Protein AF-A0A358ARK7-F1 (afdb_monomer)

Mean predicted aligned error: 10.47 Å

pLDDT: mean 83.09, std 13.6, range [40.06, 96.56]

Secondary structure (DSSP, 8-state):
--HHHHHHHHHHHHHTT-HHHHHHHHHHHHHHHHHHHH-HHHHT-HHHHHHHHHHHHHHHHHHHHHHHHHHTT----HHHHHHHHHHHHHHHHHHHHHHHHHTTS--

Sequence (107 aa):
MNKQATVQNRLKAWYARDRHVGLLFVILIVLIVAMTLVNPSKFISMANFQAMLNQFPEYGIMAFGIMLTMVIGGIDLSVVGMANLTAITAASTLLALVKDGYSEAQT

Solvent-accessible surface area (backbone atoms only — not comparable to full-atom values): 6132 Å² total; per-residue (Å²): 134,72,70,67,65,57,54,54,53,49,52,50,53,57,54,69,68,37,69,64,61,49,49,53,52,50,50,51,53,52,50,54,54,52,45,35,72,75,37,51,82,60,54,72,30,69,67,46,52,50,54,58,56,61,45,52,62,54,55,51,54,49,49,53,56,40,48,52,34,48,72,76,69,41,89,60,64,57,67,61,53,52,52,53,50,50,52,53,51,51,53,52,51,50,50,56,61,44,52,70,56,55,69,71,71,75,117

Structure (mmCIF, N/CA/C/O backbone):
data_AF-A0A358ARK7-F1
#
_entry.id   AF-A0A358ARK7-F1
#
loop_
_atom_site.group_PDB
_atom_site.id
_atom_site.type_symbol
_atom_site.label_atom_id
_atom_site.label_alt_id
_atom_site.label_comp_id
_atom_site.label_asym_id
_atom_site.label_entity_id
_atom_site.label_seq_id
_atom_site.pdbx_PDB_ins_code
_atom_site.Cartn_x
_atom_site.Cartn_y
_atom_site.Cartn_z
_atom_site.occupancy
_atom_site.B_iso_or_equiv
_atom_site.auth_seq_id
_atom_site.auth_comp_id
_atom_site.auth_asym_id
_atom_site.auth_atom_id
_atom_site.pdbx_PDB_model_num
ATOM 1 N N . MET A 1 1 ? -21.681 18.365 -36.440 1.00 53.03 1 MET A N 1
ATOM 2 C CA . MET A 1 1 ? -20.499 17.489 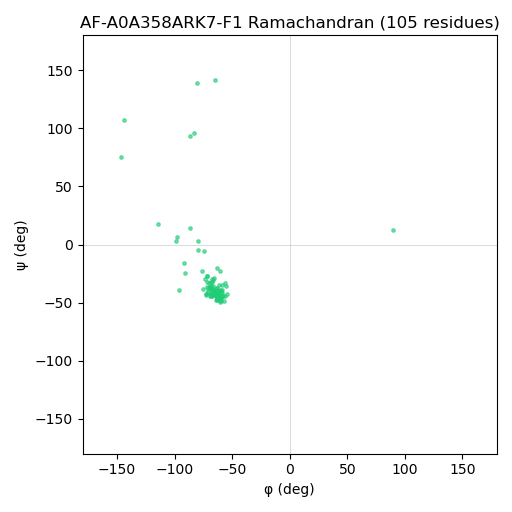-36.244 1.00 53.03 1 MET A CA 1
ATOM 3 C C . MET A 1 1 ? -20.536 16.936 -34.818 1.00 53.03 1 MET A C 1
ATOM 5 O O . MET A 1 1 ? -20.465 17.712 -33.873 1.00 53.03 1 MET A O 1
ATOM 9 N N . ASN A 1 2 ? -20.791 15.634 -34.656 1.00 51.88 2 ASN A N 1
ATOM 10 C CA . ASN A 1 2 ? -21.229 15.028 -33.392 1.00 51.88 2 ASN A CA 1
ATOM 11 C C . ASN A 1 2 ? -20.037 14.640 -32.490 1.00 51.88 2 ASN A C 1
ATOM 13 O O . ASN A 1 2 ? -19.485 13.551 -32.622 1.00 51.88 2 ASN A O 1
ATOM 17 N N . LYS A 1 3 ? -19.633 15.535 -31.577 1.00 61.09 3 LYS A N 1
ATOM 18 C CA . LYS A 1 3 ? -18.501 15.322 -30.647 1.00 61.09 3 LYS A CA 1
ATOM 19 C C . LYS A 1 3 ? -18.685 14.109 -29.711 1.00 61.09 3 LYS A C 1
ATOM 21 O O . LYS A 1 3 ? -17.692 13.566 -29.235 1.00 61.09 3 LYS A O 1
ATOM 26 N N . GLN A 1 4 ? -19.923 13.664 -29.471 1.00 61.28 4 GLN A N 1
ATOM 27 C CA . GLN A 1 4 ? -20.238 12.576 -28.531 1.00 61.28 4 GLN A CA 1
ATOM 28 C C . GLN A 1 4 ? -19.817 11.190 -29.052 1.00 61.28 4 GLN A C 1
ATOM 30 O O . GLN A 1 4 ? -19.306 10.366 -28.294 1.00 61.28 4 GLN A O 1
ATOM 35 N N . ALA A 1 5 ? -19.955 10.949 -30.361 1.00 60.91 5 ALA A N 1
ATOM 36 C CA . ALA A 1 5 ? -19.607 9.666 -30.980 1.00 60.91 5 ALA A CA 1
ATOM 37 C C . ALA A 1 5 ? -18.091 9.384 -30.937 1.00 60.91 5 ALA A C 1
ATOM 39 O O . ALA A 1 5 ? -17.659 8.237 -30.820 1.00 60.91 5 ALA A O 1
ATOM 40 N N . THR A 1 6 ? -17.266 10.433 -30.967 1.00 70.69 6 THR A N 1
ATOM 41 C CA . THR A 1 6 ? -15.805 10.314 -30.939 1.00 70.69 6 THR A CA 1
ATOM 42 C C . THR A 1 6 ? -15.284 9.958 -29.546 1.00 70.69 6 THR A C 1
ATOM 44 O O . THR A 1 6 ? -14.361 9.157 -29.428 1.00 70.69 6 THR A O 1
ATOM 47 N N . VAL A 1 7 ? -15.878 10.503 -28.478 1.00 71.81 7 VAL A N 1
ATOM 48 C CA . VAL A 1 7 ? -15.462 10.214 -27.090 1.00 71.81 7 VAL A CA 1
ATOM 49 C C . VAL A 1 7 ? -15.777 8.766 -26.715 1.00 71.81 7 VAL A C 1
ATOM 51 O O . VAL A 1 7 ? -14.911 8.066 -26.192 1.00 71.81 7 VAL A O 1
ATOM 54 N N . GLN A 1 8 ? -16.974 8.281 -27.055 1.00 71.50 8 GLN A N 1
ATOM 55 C CA . GLN A 1 8 ? -17.383 6.904 -26.762 1.00 71.50 8 GLN A CA 1
ATOM 56 C C . GLN A 1 8 ? -16.511 5.864 -27.481 1.00 71.50 8 GLN A C 1
ATOM 58 O O . GLN A 1 8 ? -16.108 4.873 -26.871 1.00 71.50 8 GLN A O 1
ATOM 63 N N . ASN A 1 9 ? -16.148 6.109 -28.745 1.00 71.56 9 ASN A N 1
ATOM 64 C CA . ASN A 1 9 ? -15.260 5.213 -29.488 1.00 71.56 9 ASN A CA 1
ATOM 65 C C . ASN A 1 9 ? -13.822 5.222 -28.948 1.00 71.56 9 ASN A C 1
ATOM 67 O O . ASN A 1 9 ? -13.171 4.181 -28.950 1.00 71.56 9 ASN A O 1
ATOM 71 N N . ARG A 1 10 ? -13.336 6.351 -28.413 1.00 68.75 10 ARG A N 1
ATOM 72 C CA . ARG A 1 10 ? -12.019 6.427 -27.755 1.00 68.75 10 ARG A CA 1
ATOM 73 C C . ARG A 1 10 ? -11.994 5.703 -26.410 1.00 68.75 10 ARG A C 1
ATOM 75 O O . ARG A 1 10 ? -11.022 5.013 -26.128 1.00 68.75 10 ARG A O 1
ATOM 82 N N . LEU A 1 11 ? -13.063 5.809 -25.620 1.00 70.25 11 LEU A N 1
ATOM 83 C CA . LEU A 1 11 ? -13.204 5.078 -24.355 1.00 70.25 11 LEU A CA 1
ATOM 84 C C . LEU A 1 11 ? -13.284 3.565 -24.587 1.00 70.25 11 LEU A C 1
ATOM 86 O O . LEU A 1 11 ? -12.584 2.807 -23.921 1.00 70.25 11 LEU A O 1
ATOM 90 N N . LYS A 1 12 ? -14.061 3.124 -25.586 1.00 67.44 12 LYS A N 1
ATOM 91 C CA . LYS A 1 12 ? -14.106 1.712 -25.995 1.00 67.44 12 LYS A CA 1
ATOM 92 C C . LYS A 1 12 ? -12.760 1.218 -26.520 1.00 67.44 12 LYS A C 1
ATOM 94 O O . LYS A 1 12 ? -12.354 0.122 -26.160 1.00 67.44 12 LYS A O 1
ATOM 99 N N . ALA A 1 13 ? -12.051 2.014 -27.321 1.00 66.50 13 ALA A N 1
ATOM 100 C CA . ALA A 1 13 ? -10.730 1.652 -27.835 1.00 66.50 13 ALA A CA 1
ATOM 101 C C . ALA A 1 13 ? -9.651 1.593 -26.739 1.00 66.50 13 ALA A C 1
ATOM 103 O O . ALA A 1 13 ? -8.743 0.775 -26.833 1.00 66.50 13 ALA A O 1
ATOM 104 N N . TRP A 1 14 ? -9.751 2.429 -25.699 1.00 64.38 14 TRP A N 1
ATOM 105 C CA . TRP A 1 14 ? -8.857 2.389 -24.538 1.00 64.38 14 TRP A CA 1
ATOM 106 C C . TRP A 1 14 ? -9.148 1.176 -23.643 1.00 64.38 14 TRP A C 1
ATOM 108 O O . TRP A 1 14 ? -8.227 0.456 -23.275 1.00 64.38 14 TRP A O 1
ATOM 118 N N . TYR A 1 15 ? -10.427 0.877 -23.385 1.00 64.69 15 TYR A N 1
ATOM 119 C CA . TYR A 1 15 ? -10.844 -0.311 -22.629 1.00 64.69 15 TYR A CA 1
ATOM 120 C C . TYR A 1 15 ? -10.540 -1.630 -23.365 1.00 64.69 15 TYR A C 1
ATOM 122 O O . TYR A 1 15 ? -10.160 -2.618 -22.745 1.00 64.69 15 TYR A O 1
ATOM 130 N N . ALA A 1 16 ? -10.662 -1.651 -24.696 1.00 65.81 16 ALA A N 1
ATOM 131 C CA . ALA A 1 16 ? -10.356 -2.816 -25.528 1.00 65.81 16 ALA A CA 1
ATOM 132 C C . ALA A 1 16 ? -8.853 -3.006 -25.811 1.00 65.81 16 ALA A C 1
ATOM 134 O O . ALA A 1 16 ? -8.483 -4.000 -26.434 1.00 65.81 16 ALA A O 1
ATOM 135 N N . ARG A 1 17 ? -7.994 -2.071 -25.380 1.00 70.38 17 ARG A N 1
ATOM 136 C CA . ARG A 1 17 ? -6.539 -2.129 -25.591 1.00 70.38 17 ARG A CA 1
ATOM 137 C C . ARG A 1 17 ? -5.889 -3.224 -24.741 1.00 70.38 17 ARG A C 1
ATOM 139 O O . ARG A 1 17 ? -5.008 -3.906 -25.246 1.00 70.38 17 ARG A O 1
ATOM 146 N N . ASP A 1 18 ? -6.367 -3.418 -23.505 1.00 79.56 18 ASP A N 1
ATOM 147 C CA . ASP A 1 18 ? -5.818 -4.394 -22.559 1.00 79.56 18 ASP A CA 1
ATOM 148 C C . ASP A 1 18 ? -6.899 -5.061 -21.699 1.00 79.56 18 ASP A C 1
ATOM 150 O O . ASP A 1 18 ? -7.423 -4.492 -20.736 1.00 79.56 18 ASP A O 1
ATOM 154 N N . ARG A 1 19 ? -7.182 -6.334 -22.002 1.00 82.75 19 ARG A N 1
ATOM 155 C CA . ARG A 1 19 ? -8.122 -7.168 -21.232 1.00 82.75 19 ARG A CA 1
ATOM 156 C C . ARG A 1 19 ? -7.736 -7.249 -19.750 1.00 82.75 19 ARG A C 1
ATOM 158 O O . ARG A 1 19 ? -8.617 -7.312 -18.896 1.00 82.75 19 ARG A O 1
ATOM 165 N N . HIS A 1 20 ? -6.438 -7.223 -19.444 1.00 88.38 20 HIS A N 1
ATOM 166 C CA . HIS A 1 20 ? -5.928 -7.295 -18.075 1.00 88.38 20 HIS A CA 1
ATOM 167 C C . HIS A 1 20 ? -6.271 -6.052 -17.252 1.00 88.38 20 HIS A C 1
ATOM 169 O O . HIS A 1 20 ? -6.714 -6.186 -16.116 1.00 88.38 20 HIS A O 1
ATOM 175 N N . VAL A 1 21 ? -6.147 -4.854 -17.830 1.00 89.06 21 VAL A N 1
ATOM 176 C CA . VAL A 1 21 ? -6.501 -3.600 -17.145 1.00 89.06 21 VAL A CA 1
ATOM 177 C C . VAL A 1 21 ? -8.001 -3.551 -16.868 1.00 89.06 21 VAL A C 1
ATOM 179 O O . VAL A 1 21 ? -8.415 -3.223 -15.756 1.00 89.06 21 VAL A O 1
ATOM 182 N N . GLY A 1 22 ? -8.820 -3.952 -17.846 1.00 89.69 22 GLY A N 1
ATOM 183 C CA . GLY A 1 22 ? -10.266 -4.072 -17.658 1.00 89.69 22 GLY A CA 1
ATOM 184 C C . GLY A 1 22 ? -10.634 -5.050 -16.538 1.00 89.69 22 GLY A C 1
ATOM 185 O O . GLY A 1 22 ? -11.492 -4.740 -15.715 1.00 89.69 22 GLY A O 1
ATOM 186 N N . LEU A 1 23 ? -9.953 -6.197 -16.460 1.00 91.06 23 LEU A N 1
ATOM 187 C CA . LEU A 1 23 ? -10.165 -7.201 -15.416 1.00 91.06 23 LEU A CA 1
ATOM 188 C C . LEU A 1 23 ? -9.737 -6.698 -14.030 1.00 91.06 23 LEU A C 1
ATOM 190 O O . LEU A 1 23 ? -10.488 -6.869 -13.075 1.00 91.06 23 LEU A O 1
ATOM 194 N N . LEU A 1 24 ? -8.587 -6.028 -13.915 1.00 92.69 24 LEU A N 1
ATOM 195 C CA . LEU A 1 24 ? -8.133 -5.412 -12.661 1.00 92.69 24 LEU A CA 1
ATOM 196 C C . LEU A 1 24 ? -9.127 -4.364 -12.154 1.00 92.69 24 LEU A C 1
ATOM 198 O O . LEU A 1 24 ? -9.431 -4.324 -10.964 1.00 92.69 24 LEU A O 1
ATOM 202 N N . PHE A 1 25 ? -9.681 -3.555 -13.057 1.00 91.88 25 PHE A N 1
ATOM 203 C CA . PHE A 1 25 ? -10.701 -2.571 -12.708 1.00 91.88 25 PHE A C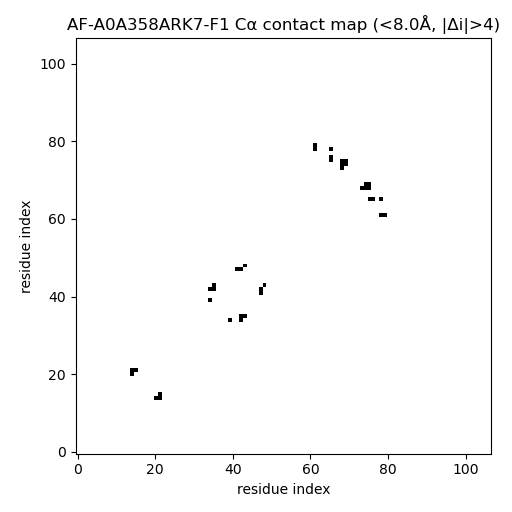A 1
ATOM 204 C C . PHE A 1 25 ? -11.997 -3.231 -12.214 1.00 91.88 25 PHE A C 1
ATOM 206 O O . PHE A 1 25 ? -12.587 -2.783 -11.231 1.00 91.88 25 PHE A O 1
ATOM 213 N N . VAL A 1 26 ? -12.419 -4.332 -12.844 1.00 93.81 26 VAL A N 1
ATOM 214 C CA . VAL A 1 26 ? -13.570 -5.122 -12.378 1.00 93.81 26 VAL A CA 1
ATOM 215 C C . VAL A 1 26 ? -13.300 -5.721 -10.995 1.00 93.81 26 VAL A C 1
ATOM 217 O O . VAL A 1 26 ? -14.147 -5.590 -10.114 1.00 93.81 26 VAL A O 1
ATOM 220 N N . ILE A 1 27 ? -12.121 -6.314 -10.769 1.00 95.62 27 ILE A N 1
ATOM 221 C CA . ILE A 1 27 ? -11.727 -6.851 -9.455 1.00 95.62 27 ILE A CA 1
ATOM 222 C C . ILE A 1 27 ? -11.760 -5.754 -8.388 1.00 95.62 27 ILE A C 1
ATOM 224 O O . ILE A 1 27 ? -12.300 -5.978 -7.308 1.00 95.62 27 ILE A O 1
ATOM 228 N N . LEU A 1 28 ? -11.236 -4.563 -8.689 1.00 93.38 28 LEU A N 1
ATOM 229 C CA . LEU A 1 28 ? -11.246 -3.430 -7.765 1.00 93.38 28 LEU A CA 1
ATOM 230 C C . LEU A 1 28 ? -12.672 -3.068 -7.327 1.00 93.38 28 LEU A C 1
ATOM 232 O O . LEU A 1 28 ? -12.928 -2.941 -6.131 1.00 93.38 28 LEU A O 1
ATOM 236 N N . ILE A 1 29 ? -13.605 -2.939 -8.276 1.00 94.88 29 ILE A N 1
ATOM 237 C CA . ILE A 1 29 ? -15.008 -2.626 -7.965 1.00 94.88 29 ILE A CA 1
ATOM 238 C C . ILE A 1 29 ? -15.628 -3.728 -7.103 1.00 94.88 29 ILE A C 1
ATOM 240 O O . ILE A 1 29 ? -16.261 -3.427 -6.091 1.00 94.88 29 ILE A O 1
ATOM 244 N N . VAL A 1 30 ? -15.422 -4.997 -7.469 1.00 96.44 30 VAL A N 1
ATOM 245 C CA . VAL A 1 30 ? -15.944 -6.142 -6.708 1.00 96.44 30 VAL A CA 1
ATOM 246 C C . VAL A 1 30 ? -15.417 -6.129 -5.272 1.00 96.44 30 VAL A C 1
ATOM 248 O O . VAL A 1 30 ? -16.199 -6.304 -4.340 1.00 96.44 30 VAL A O 1
ATOM 251 N N . LEU A 1 31 ?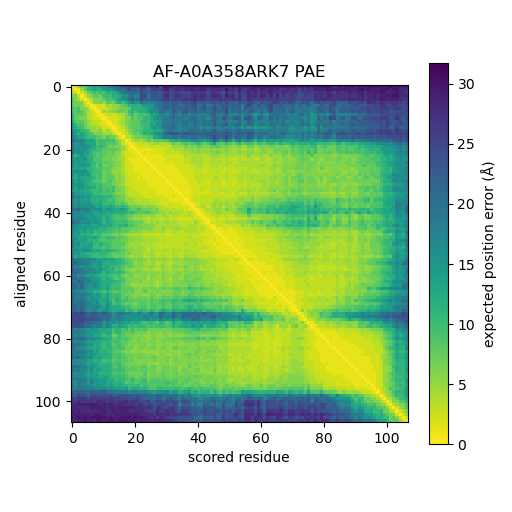 -14.123 -5.863 -5.074 1.00 93.94 31 LEU A N 1
ATOM 252 C CA . LEU A 1 31 ? -13.513 -5.797 -3.744 1.00 93.94 31 LEU A CA 1
ATOM 253 C C . LEU A 1 31 ? -14.040 -4.629 -2.910 1.00 93.94 31 LEU A C 1
ATOM 255 O O . LEU A 1 31 ? -14.338 -4.823 -1.734 1.00 93.94 31 LEU A O 1
ATOM 259 N N . ILE A 1 32 ? -14.199 -3.438 -3.495 1.00 93.00 32 ILE A N 1
ATOM 260 C CA . ILE A 1 32 ? -14.754 -2.276 -2.784 1.00 93.00 32 ILE A CA 1
ATOM 261 C C . ILE A 1 32 ? -16.177 -2.573 -2.308 1.00 93.00 32 ILE A C 1
ATOM 263 O O . ILE A 1 32 ? -16.501 -2.308 -1.150 1.00 93.00 32 ILE A O 1
ATOM 267 N N . VAL A 1 33 ? -17.016 -3.152 -3.172 1.00 94.62 33 VAL A N 1
ATOM 268 C CA . VAL A 1 33 ? -18.393 -3.526 -2.817 1.00 94.62 33 VAL A CA 1
ATOM 269 C C . VAL A 1 33 ? -18.392 -4.602 -1.732 1.00 94.62 33 VAL A C 1
ATOM 271 O O . VAL A 1 33 ? -19.069 -4.442 -0.720 1.00 94.62 33 VAL A O 1
ATOM 274 N N . ALA A 1 34 ? -17.594 -5.659 -1.891 1.00 95.50 34 ALA A N 1
ATOM 275 C CA . ALA A 1 34 ? -17.508 -6.743 -0.917 1.00 95.50 34 ALA A CA 1
ATOM 276 C C . ALA A 1 34 ? -17.056 -6.246 0.466 1.00 95.50 34 ALA A C 1
ATOM 278 O O . ALA A 1 34 ? -17.703 -6.536 1.469 1.00 95.50 34 ALA A O 1
ATOM 279 N N . MET A 1 35 ? -15.990 -5.447 0.535 1.00 91.75 35 MET A N 1
ATOM 280 C CA . MET A 1 35 ? -15.461 -4.937 1.805 1.00 91.75 35 MET A CA 1
ATOM 281 C C . MET A 1 35 ? -16.386 -3.911 2.460 1.00 91.75 35 MET A C 1
ATOM 283 O O . MET A 1 35 ? -16.509 -3.879 3.685 1.00 91.75 35 MET A O 1
ATOM 287 N N . THR A 1 36 ? -17.098 -3.126 1.649 1.00 91.62 36 THR A N 1
ATOM 288 C CA . THR A 1 36 ? -18.158 -2.233 2.129 1.00 91.62 36 THR A CA 1
ATOM 289 C C . THR A 1 36 ? -19.297 -3.020 2.773 1.00 91.62 36 THR A C 1
ATOM 291 O O . THR A 1 36 ? -19.797 -2.605 3.812 1.00 91.62 36 THR A O 1
ATOM 294 N N . LEU A 1 37 ? -19.697 -4.160 2.201 1.00 93.44 37 LEU A N 1
ATOM 295 C CA . LEU A 1 37 ? -20.740 -5.013 2.784 1.00 93.44 37 LEU A CA 1
ATOM 296 C C . LEU A 1 37 ? -20.285 -5.677 4.090 1.00 93.44 37 LEU A C 1
ATOM 298 O O . LEU A 1 37 ? -21.088 -5.811 5.009 1.00 93.44 37 LEU A O 1
ATOM 302 N N . VAL A 1 38 ? -19.011 -6.069 4.191 1.00 93.75 38 VAL A N 1
ATOM 303 C CA . VAL A 1 38 ? -18.467 -6.713 5.398 1.00 93.75 38 VAL A CA 1
ATOM 304 C C . VAL A 1 38 ? -18.302 -5.718 6.553 1.00 93.75 38 VAL A C 1
ATOM 306 O O . VAL A 1 38 ? -18.620 -6.057 7.688 1.00 93.75 38 VAL A O 1
ATOM 309 N N . ASN A 1 39 ? -17.808 -4.500 6.301 1.00 87.81 39 ASN A N 1
ATOM 310 C CA . ASN A 1 39 ? -17.572 -3.491 7.344 1.00 87.81 39 ASN A CA 1
ATOM 311 C C . ASN A 1 39 ? -17.803 -2.053 6.831 1.00 87.81 39 ASN A C 1
ATOM 313 O O . ASN A 1 39 ? -16.840 -1.300 6.646 1.00 87.81 39 ASN A O 1
ATOM 317 N N . PRO A 1 40 ? -19.065 -1.617 6.656 1.00 82.56 40 PRO A N 1
ATOM 318 C CA . PRO A 1 40 ? -19.386 -0.346 6.000 1.00 82.56 40 PRO A CA 1
ATOM 319 C C . PRO A 1 40 ? -18.878 0.878 6.770 1.00 82.56 40 PRO A C 1
ATOM 321 O O . PRO A 1 40 ? -18.405 1.838 6.166 1.00 82.56 40 PRO A O 1
ATOM 324 N N . SER A 1 41 ? -18.929 0.838 8.104 1.00 83.12 41 SER A N 1
ATOM 325 C CA . SER A 1 41 ? -18.542 1.968 8.959 1.00 83.12 41 SER A CA 1
ATOM 326 C C . SER A 1 41 ? -17.034 2.222 8.986 1.00 83.12 41 SER A C 1
ATOM 328 O O . SER A 1 41 ? -16.606 3.366 9.118 1.00 83.12 41 SER A O 1
ATOM 330 N N . LYS A 1 42 ? -16.219 1.168 8.859 1.00 83.31 42 LYS A N 1
ATOM 331 C CA . LYS A 1 42 ? -14.754 1.268 8.927 1.00 83.31 42 LYS A CA 1
ATOM 332 C C . LYS A 1 42 ? -14.115 1.371 7.544 1.00 83.31 42 LYS A C 1
ATOM 334 O O . LYS A 1 42 ? -13.177 2.143 7.375 1.00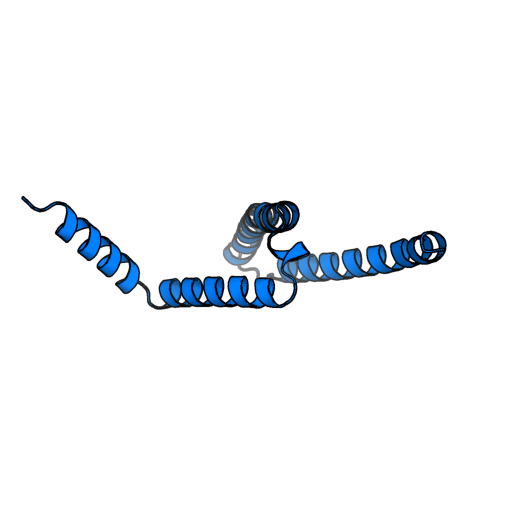 83.31 42 LYS A O 1
ATOM 339 N N . PHE A 1 43 ? -14.625 0.636 6.555 1.00 88.38 43 PHE A N 1
ATOM 340 C CA . PHE A 1 43 ? -14.000 0.547 5.235 1.00 88.38 43 PHE A CA 1
ATOM 341 C C . PHE A 1 43 ? -14.143 1.835 4.408 1.00 88.38 43 PHE A C 1
ATOM 343 O O . PHE A 1 43 ? -13.166 2.283 3.813 1.00 88.38 43 PHE A O 1
ATOM 350 N N . ILE A 1 44 ? -15.320 2.478 4.417 1.00 86.50 44 ILE A N 1
ATOM 351 C CA . ILE A 1 44 ? -15.563 3.740 3.681 1.00 86.50 44 ILE A CA 1
ATOM 352 C C . ILE A 1 44 ? -15.012 4.976 4.433 1.00 86.50 44 ILE A C 1
ATOM 354 O O . ILE A 1 44 ? -15.137 6.111 3.982 1.00 86.50 44 ILE A O 1
ATOM 358 N N . SER A 1 45 ? -14.347 4.792 5.576 1.00 90.12 45 SER A N 1
ATOM 359 C CA . SER A 1 45 ? -13.761 5.908 6.325 1.00 90.12 45 SER A CA 1
ATOM 360 C C . SER A 1 45 ? -12.641 6.610 5.546 1.00 90.12 45 SER A C 1
ATOM 362 O O . SER A 1 45 ? -11.792 5.963 4.931 1.00 90.12 45 SER A O 1
ATOM 364 N N . MET A 1 46 ? -12.576 7.943 5.657 1.00 89.44 46 MET A N 1
ATOM 365 C CA . MET A 1 46 ? -11.487 8.752 5.095 1.00 89.44 46 MET A CA 1
ATOM 366 C C . MET A 1 46 ? -10.113 8.284 5.591 1.00 89.44 46 MET A C 1
ATOM 368 O O . MET A 1 46 ? -9.157 8.264 4.821 1.00 89.44 46 MET A O 1
ATOM 372 N N . ALA A 1 47 ? -10.024 7.847 6.850 1.00 88.94 47 ALA A N 1
ATOM 373 C CA . ALA A 1 47 ? -8.784 7.330 7.422 1.00 88.94 47 ALA A CA 1
ATOM 374 C C . ALA A 1 47 ? -8.305 6.050 6.711 1.00 88.94 47 ALA A C 1
ATOM 376 O O . ALA A 1 47 ? -7.110 5.885 6.483 1.00 88.94 47 ALA A O 1
ATOM 377 N N . ASN A 1 48 ? -9.230 5.171 6.308 1.00 88.81 48 ASN A N 1
ATOM 378 C CA . ASN A 1 48 ? -8.897 3.950 5.574 1.00 88.81 48 ASN A CA 1
ATOM 379 C C . ASN A 1 48 ? -8.397 4.276 4.157 1.00 88.81 48 ASN A C 1
ATOM 381 O O . ASN A 1 48 ? -7.362 3.770 3.733 1.00 88.81 48 ASN A O 1
ATOM 385 N N . PHE A 1 49 ? -9.071 5.191 3.452 1.00 90.31 49 PHE A N 1
ATOM 386 C CA . PHE A 1 49 ? -8.607 5.654 2.141 1.00 90.31 49 PHE A CA 1
ATOM 387 C C . PHE A 1 49 ? -7.246 6.350 2.213 1.00 90.31 49 PHE A C 1
ATOM 389 O O . PHE A 1 49 ? -6.394 6.093 1.369 1.00 90.31 49 PHE A O 1
ATOM 396 N N . GLN A 1 50 ? -7.007 7.191 3.221 1.00 92.81 50 GLN A N 1
ATOM 397 C CA . GLN A 1 50 ? -5.698 7.812 3.441 1.00 92.81 50 GLN A CA 1
ATOM 398 C C . GLN A 1 50 ? -4.610 6.766 3.702 1.00 92.81 50 GLN A C 1
ATOM 400 O O . GLN A 1 50 ? -3.539 6.860 3.111 1.00 92.81 50 GLN A O 1
ATOM 405 N N . ALA A 1 51 ? -4.889 5.746 4.520 1.00 88.75 51 ALA A N 1
ATOM 406 C CA . ALA A 1 51 ? -3.947 4.657 4.769 1.00 88.75 51 ALA A CA 1
ATOM 407 C C . ALA A 1 51 ? -3.585 3.909 3.474 1.00 88.75 51 ALA A C 1
ATOM 409 O O . ALA A 1 51 ? -2.406 3.698 3.203 1.00 88.75 51 ALA A O 1
ATOM 410 N N . MET A 1 52 ? -4.576 3.591 2.634 1.00 89.81 52 MET A N 1
ATOM 411 C CA . MET A 1 52 ? -4.335 2.983 1.319 1.00 89.81 52 MET A CA 1
ATOM 412 C C . MET A 1 52 ? -3.536 3.910 0.392 1.00 89.81 52 MET A C 1
ATOM 414 O O . MET A 1 52 ? -2.648 3.457 -0.326 1.00 89.81 52 MET A O 1
ATOM 418 N N . LEU A 1 53 ? -3.829 5.214 0.408 1.00 91.12 53 LEU A N 1
ATOM 419 C CA . LEU A 1 53 ? -3.142 6.190 -0.436 1.00 91.12 53 LEU A CA 1
ATOM 420 C C . LEU A 1 53 ? -1.678 6.390 -0.040 1.00 91.12 53 LEU A C 1
ATOM 422 O O . LEU A 1 53 ? -0.830 6.509 -0.921 1.00 91.12 53 LEU A O 1
ATOM 426 N N . ASN A 1 54 ? -1.376 6.379 1.258 1.00 92.12 54 ASN A N 1
ATOM 427 C CA . ASN A 1 54 ? -0.012 6.514 1.771 1.00 92.12 54 ASN A CA 1
ATOM 428 C C . ASN A 1 54 ? 0.878 5.325 1.384 1.00 92.12 54 ASN A C 1
ATOM 430 O O . ASN A 1 54 ? 2.075 5.501 1.178 1.00 92.12 54 ASN A O 1
ATOM 434 N N . GLN A 1 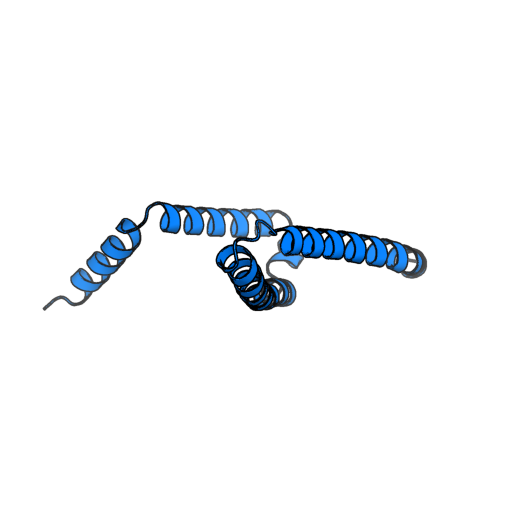55 ? 0.295 4.138 1.205 1.00 89.75 55 GLN A N 1
ATOM 435 C CA . GLN A 1 55 ? 1.033 2.951 0.776 1.00 89.75 55 GLN A CA 1
ATOM 436 C C . GLN A 1 55 ? 1.459 3.009 -0.700 1.00 89.75 55 GLN A C 1
ATOM 438 O O . GLN A 1 55 ? 2.470 2.413 -1.068 1.00 89.75 55 GLN A O 1
ATOM 443 N N . PHE A 1 56 ? 0.740 3.731 -1.572 1.00 88.31 56 PHE A N 1
ATOM 444 C CA . PHE A 1 56 ? 1.098 3.783 -2.999 1.00 88.31 56 PHE A CA 1
ATOM 445 C C . PHE A 1 56 ? 2.502 4.368 -3.252 1.00 88.31 56 PHE A C 1
ATOM 447 O O . PHE A 1 56 ? 3.274 3.723 -3.969 1.00 88.31 56 PHE A O 1
ATOM 454 N N . PRO A 1 57 ? 2.883 5.533 -2.682 1.00 91.44 57 PRO A N 1
ATOM 455 C CA . PRO A 1 57 ? 4.251 6.041 -2.784 1.00 91.44 57 PRO A CA 1
ATOM 456 C C . PRO A 1 57 ? 5.304 5.079 -2.223 1.00 91.44 57 PRO A C 1
ATOM 458 O O . PRO A 1 57 ? 6.362 4.920 -2.831 1.00 91.44 57 PRO A O 1
ATOM 461 N N . GLU A 1 58 ? 5.010 4.409 -1.105 1.00 90.50 58 GLU A N 1
ATOM 462 C CA . GLU A 1 58 ? 5.927 3.452 -0.474 1.00 90.50 58 GLU A CA 1
ATOM 463 C C . GLU A 1 58 ? 6.207 2.255 -1.392 1.00 90.50 58 GLU A C 1
ATOM 465 O O . GLU A 1 58 ? 7.369 1.926 -1.648 1.00 90.50 58 GLU A O 1
ATOM 470 N N . TYR A 1 59 ? 5.162 1.653 -1.975 1.00 89.75 59 TYR A N 1
ATOM 471 C CA . TYR A 1 59 ? 5.309 0.591 -2.977 1.00 89.75 59 TYR A CA 1
ATOM 472 C C . TYR A 1 59 ? 6.056 1.063 -4.228 1.00 89.75 59 TYR A C 1
ATOM 474 O O . TYR A 1 59 ? 6.847 0.301 -4.787 1.00 89.75 59 TYR A O 1
ATOM 482 N N . GLY A 1 60 ? 5.867 2.318 -4.643 1.00 90.12 60 GLY A N 1
ATOM 483 C CA . GLY A 1 60 ? 6.605 2.914 -5.757 1.00 90.12 60 GLY A CA 1
ATOM 484 C C . GLY A 1 60 ? 8.111 3.002 -5.497 1.00 90.12 60 GLY A C 1
ATOM 485 O O . GLY A 1 60 ? 8.908 2.593 -6.340 1.00 90.12 60 GLY A O 1
ATOM 486 N N . ILE A 1 61 ? 8.517 3.478 -4.316 1.00 92.00 61 ILE A N 1
ATOM 487 C CA . ILE A 1 61 ? 9.938 3.567 -3.936 1.00 92.00 61 ILE A CA 1
ATOM 488 C C . ILE A 1 61 ? 10.554 2.170 -3.789 1.00 92.00 61 ILE A C 1
ATOM 490 O O . ILE A 1 61 ? 11.657 1.930 -4.283 1.00 92.00 61 ILE A O 1
ATOM 494 N N . MET A 1 62 ? 9.832 1.223 -3.182 1.00 90.38 62 MET A N 1
ATOM 495 C CA . MET A 1 62 ? 10.283 -0.171 -3.093 1.00 90.38 62 MET A CA 1
ATOM 496 C C . MET A 1 62 ? 10.490 -0.799 -4.477 1.00 90.38 62 MET A C 1
ATOM 498 O O . MET A 1 62 ? 11.482 -1.499 -4.682 1.00 90.38 62 MET A O 1
ATOM 502 N N . ALA A 1 63 ? 9.615 -0.508 -5.446 1.00 90.69 63 ALA A N 1
ATOM 503 C CA . ALA A 1 63 ? 9.763 -0.994 -6.817 1.00 90.69 63 ALA A CA 1
ATOM 504 C C . ALA A 1 63 ? 11.059 -0.498 -7.479 1.00 90.69 63 ALA A C 1
ATOM 506 O O . ALA A 1 63 ? 11.727 -1.280 -8.153 1.00 90.69 63 ALA A O 1
ATOM 507 N N . PHE A 1 64 ? 11.469 0.754 -7.245 1.00 91.44 64 PHE A N 1
ATOM 508 C CA . PHE A 1 64 ? 12.765 1.255 -7.721 1.00 91.44 64 PHE A CA 1
ATOM 509 C C . PHE A 1 64 ? 13.952 0.550 -7.053 1.00 91.44 64 PHE A C 1
ATOM 511 O O . PHE A 1 64 ? 14.928 0.226 -7.729 1.00 91.44 64 PHE A O 1
ATOM 518 N N . GLY A 1 65 ? 13.865 0.265 -5.750 1.00 89.25 65 GLY A N 1
ATOM 519 C CA . GLY A 1 65 ? 14.900 -0.489 -5.033 1.00 89.25 65 GLY A CA 1
ATOM 520 C C . GLY A 1 65 ? 15.094 -1.901 -5.594 1.00 89.25 65 GLY A C 1
ATOM 521 O O . GLY A 1 65 ? 16.219 -2.315 -5.862 1.00 89.25 65 GLY A O 1
ATOM 522 N N . ILE A 1 66 ? 13.993 -2.609 -5.852 1.00 91.88 66 ILE A N 1
ATOM 523 C CA . ILE A 1 66 ? 13.992 -3.956 -6.449 1.00 91.88 66 ILE A CA 1
ATOM 524 C C . ILE A 1 66 ? 14.456 -3.922 -7.907 1.00 91.88 66 ILE A C 1
ATOM 526 O O . ILE A 1 66 ? 15.180 -4.804 -8.362 1.00 91.88 66 ILE A O 1
ATOM 530 N N . MET A 1 67 ? 14.046 -2.903 -8.664 1.00 91.62 67 MET A N 1
ATOM 531 C CA . MET A 1 67 ? 14.512 -2.724 -10.036 1.00 91.62 67 MET A CA 1
ATOM 532 C C . MET A 1 67 ? 16.042 -2.656 -10.071 1.00 91.62 67 MET A C 1
ATOM 534 O O . MET A 1 67 ? 16.657 -3.306 -10.911 1.00 91.62 67 MET A O 1
ATOM 538 N N . LEU A 1 68 ? 16.661 -1.912 -9.149 1.00 89.50 68 LEU A N 1
ATOM 539 C CA . LEU A 1 68 ? 18.113 -1.772 -9.098 1.00 89.50 68 LEU A CA 1
ATOM 540 C C . LEU A 1 68 ? 18.820 -3.107 -8.821 1.00 89.50 68 LEU A C 1
ATOM 542 O O . LEU A 1 68 ? 19.795 -3.421 -9.505 1.00 89.50 68 LEU A O 1
ATOM 546 N N . THR A 1 69 ? 18.326 -3.912 -7.872 1.00 88.19 69 THR A N 1
ATOM 547 C CA . THR A 1 69 ? 18.917 -5.231 -7.574 1.00 88.19 69 THR A CA 1
ATOM 548 C C . THR A 1 69 ? 18.810 -6.174 -8.770 1.00 88.19 69 THR A C 1
ATOM 550 O O . THR A 1 69 ? 19.794 -6.829 -9.114 1.00 88.19 69 THR A O 1
ATOM 553 N N . MET A 1 70 ? 17.673 -6.161 -9.472 1.00 88.25 70 MET A N 1
ATOM 554 C CA . MET A 1 70 ? 17.447 -6.967 -10.676 1.00 88.25 70 MET A CA 1
ATOM 555 C C . MET A 1 70 ? 18.294 -6.516 -11.875 1.00 88.25 70 MET A C 1
ATOM 557 O O . MET A 1 70 ? 18.783 -7.358 -12.625 1.00 88.25 70 MET A O 1
ATOM 561 N N . VAL A 1 71 ? 18.527 -5.209 -12.055 1.00 90.19 71 VAL A N 1
ATOM 562 C CA . VAL A 1 71 ? 19.364 -4.671 -13.150 1.00 90.19 71 VAL A CA 1
ATOM 563 C C . VAL A 1 71 ? 20.845 -5.014 -12.963 1.00 90.19 71 VAL A C 1
ATOM 565 O O . VAL A 1 71 ? 21.532 -5.297 -13.941 1.00 90.19 71 VAL A O 1
ATOM 568 N N . ILE A 1 72 ? 21.339 -5.035 -11.721 1.00 89.25 72 ILE A N 1
ATOM 569 C CA . ILE A 1 72 ? 22.725 -5.427 -11.396 1.00 89.25 72 ILE A CA 1
ATOM 570 C C . ILE A 1 72 ? 22.915 -6.962 -11.498 1.00 89.25 72 ILE A C 1
ATOM 572 O O . ILE A 1 72 ? 24.035 -7.462 -11.418 1.00 89.25 72 ILE A O 1
ATOM 576 N N . GLY A 1 73 ? 21.838 -7.723 -11.742 1.00 81.00 73 GLY A N 1
ATOM 577 C CA . GLY A 1 73 ? 21.858 -9.183 -11.887 1.00 81.00 73 GLY A CA 1
ATOM 578 C C . GLY A 1 73 ? 21.666 -9.947 -10.573 1.00 81.00 73 GLY A C 1
ATOM 579 O O . GLY A 1 73 ? 21.882 -11.157 -10.527 1.00 81.00 73 GLY A O 1
ATOM 580 N N . GLY A 1 74 ? 21.261 -9.264 -9.501 1.00 79.44 74 GLY A N 1
ATOM 581 C CA . GLY A 1 74 ? 20.839 -9.894 -8.254 1.00 79.44 74 GLY A CA 1
ATOM 582 C C . GLY A 1 74 ? 19.392 -10.387 -8.339 1.00 79.44 74 GLY A C 1
ATOM 583 O O . GLY A 1 74 ? 18.522 -9.690 -8.844 1.00 79.44 74 GLY A O 1
ATOM 584 N N . ILE A 1 75 ? 19.107 -11.573 -7.795 1.00 83.44 75 ILE A N 1
ATOM 585 C CA . ILE A 1 75 ? 17.750 -12.170 -7.756 1.00 83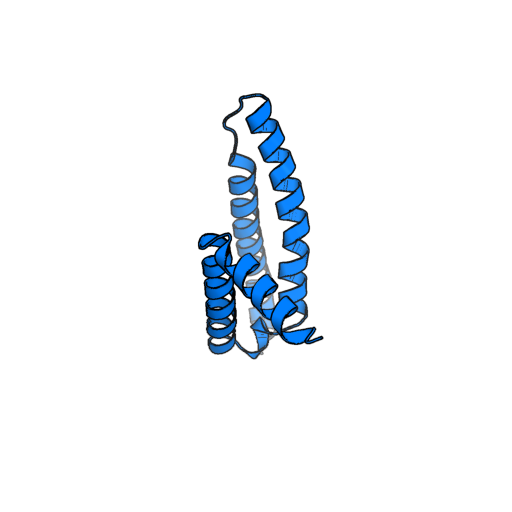.44 75 ILE A CA 1
ATOM 586 C C . ILE A 1 75 ? 16.973 -11.691 -6.506 1.00 83.44 75 ILE A C 1
ATOM 588 O O . ILE A 1 75 ? 15.954 -12.256 -6.111 1.00 83.44 75 ILE A O 1
ATOM 592 N N . ASP A 1 76 ? 17.459 -10.650 -5.829 1.00 81.19 76 ASP A N 1
ATOM 593 C CA . ASP A 1 76 ? 16.990 -10.321 -4.490 1.00 81.19 76 ASP A CA 1
ATOM 594 C C . ASP A 1 76 ? 15.692 -9.497 -4.497 1.00 81.19 76 ASP A C 1
ATOM 596 O O . ASP A 1 76 ? 15.699 -8.269 -4.623 1.00 81.19 76 ASP A O 1
ATOM 600 N N . LEU A 1 77 ? 14.574 -10.214 -4.343 1.00 83.88 77 LEU A N 1
ATOM 601 C CA . LEU A 1 77 ? 13.227 -9.682 -4.111 1.00 83.88 77 LEU A CA 1
ATOM 602 C C . LEU A 1 77 ? 12.845 -9.694 -2.613 1.00 83.88 77 LEU A C 1
ATOM 604 O O . LEU A 1 77 ? 11.701 -9.396 -2.256 1.00 83.88 77 LEU A O 1
ATOM 608 N N . SER A 1 78 ? 13.777 -10.039 -1.713 1.00 88.38 78 SER A N 1
ATOM 609 C CA . SER A 1 78 ? 13.496 -10.237 -0.282 1.00 88.38 78 SER A CA 1
ATOM 610 C C . SER A 1 78 ? 13.017 -8.971 0.432 1.00 88.38 78 SER A C 1
ATOM 612 O O . SER A 1 78 ? 12.331 -9.080 1.444 1.00 88.38 78 SER A O 1
ATOM 614 N N . VAL A 1 79 ? 13.279 -7.781 -0.121 1.00 87.88 79 VAL A N 1
ATOM 615 C CA . VAL A 1 79 ? 12.828 -6.483 0.415 1.00 87.88 79 VAL A CA 1
ATOM 616 C C . VAL A 1 79 ? 11.310 -6.442 0.622 1.00 87.88 79 VAL A C 1
ATOM 618 O O . VAL A 1 79 ? 10.851 -6.004 1.676 1.00 87.88 79 VAL A O 1
ATOM 621 N N . VAL A 1 80 ? 10.521 -6.971 -0.322 1.00 88.38 80 VAL A N 1
ATOM 622 C CA . VAL A 1 80 ? 9.052 -7.048 -0.175 1.00 88.38 80 VAL A CA 1
ATOM 623 C C . VAL A 1 80 ? 8.668 -8.017 0.943 1.00 88.38 80 VAL A C 1
ATOM 625 O O . VAL A 1 80 ? 7.754 -7.753 1.723 1.00 88.38 80 VAL A O 1
ATOM 628 N N . GLY A 1 81 ? 9.390 -9.136 1.045 1.00 90.38 81 GLY A N 1
ATOM 629 C CA . GLY A 1 81 ? 9.191 -10.131 2.097 1.00 90.38 81 GLY A CA 1
ATOM 630 C C . GLY A 1 81 ? 9.480 -9.565 3.487 1.00 90.38 81 GLY A C 1
ATOM 631 O O . GLY A 1 81 ? 8.667 -9.730 4.395 1.00 90.38 81 GLY A O 1
ATOM 632 N N . MET A 1 82 ? 10.589 -8.841 3.642 1.00 92.44 82 MET A N 1
ATOM 633 C CA . MET A 1 82 ? 10.948 -8.159 4.886 1.00 92.44 82 MET A CA 1
ATOM 634 C C . MET A 1 82 ? 9.939 -7.070 5.252 1.00 92.44 82 MET A C 1
ATOM 636 O O . MET A 1 82 ? 9.559 -6.974 6.419 1.00 92.44 82 MET A O 1
ATOM 640 N N . ALA A 1 83 ? 9.460 -6.289 4.279 1.00 91.56 83 ALA A N 1
ATOM 641 C CA . ALA A 1 83 ? 8.432 -5.275 4.509 1.00 91.56 83 ALA A CA 1
ATOM 642 C C . ALA A 1 83 ? 7.131 -5.904 5.036 1.00 91.56 83 ALA A C 1
ATOM 644 O O . ALA A 1 83 ? 6.605 -5.474 6.062 1.00 91.56 83 ALA A O 1
ATOM 645 N N . ASN A 1 84 ? 6.658 -6.983 4.403 1.00 92.38 84 ASN A N 1
ATOM 646 C CA . ASN A 1 84 ? 5.447 -7.684 4.836 1.00 92.38 84 ASN A CA 1
ATOM 647 C C . ASN A 1 84 ? 5.617 -8.361 6.201 1.00 92.38 84 ASN A C 1
ATOM 649 O O . ASN A 1 84 ? 4.718 -8.28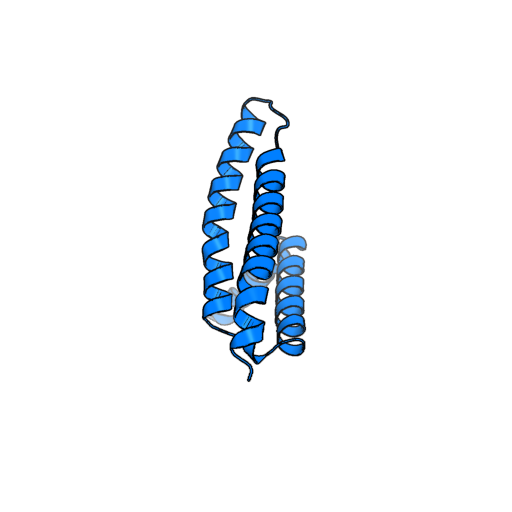5 7.039 1.00 92.38 84 ASN A O 1
ATOM 653 N N . LEU A 1 85 ? 6.769 -8.991 6.452 1.00 94.56 85 LEU A N 1
ATOM 654 C CA . LEU A 1 85 ? 7.076 -9.575 7.757 1.00 94.56 85 LEU A CA 1
ATOM 655 C C . LEU A 1 85 ? 7.060 -8.502 8.849 1.00 94.56 85 LEU A C 1
ATOM 657 O O . LEU A 1 85 ? 6.427 -8.701 9.881 1.00 94.56 85 LEU A O 1
ATOM 661 N N . THR A 1 86 ? 7.695 -7.357 8.596 1.00 94.56 86 THR A N 1
ATOM 662 C CA . THR A 1 86 ? 7.734 -6.218 9.523 1.00 94.56 86 THR A CA 1
ATOM 663 C C . THR A 1 86 ? 6.339 -5.654 9.785 1.00 94.56 86 THR A C 1
ATOM 665 O O . THR A 1 86 ? 6.007 -5.346 10.925 1.00 94.56 86 THR A O 1
ATOM 668 N N . ALA A 1 87 ? 5.488 -5.562 8.760 1.00 92.25 87 ALA A N 1
ATOM 669 C CA . ALA A 1 87 ? 4.112 -5.103 8.923 1.00 92.25 87 ALA A CA 1
ATOM 670 C C . ALA A 1 87 ? 3.300 -6.038 9.835 1.00 92.25 87 ALA A C 1
ATOM 672 O O . ALA A 1 87 ? 2.613 -5.575 10.745 1.00 92.25 87 ALA A O 1
ATOM 673 N N . ILE A 1 88 ? 3.405 -7.357 9.633 1.00 94.56 88 ILE A N 1
ATOM 674 C CA . ILE A 1 88 ? 2.696 -8.350 10.453 1.00 94.56 88 ILE A CA 1
ATOM 675 C C . ILE A 1 88 ? 3.236 -8.366 11.884 1.00 94.56 88 ILE A C 1
ATOM 677 O O . ILE A 1 88 ? 2.446 -8.403 12.830 1.00 94.56 88 ILE A O 1
ATOM 681 N N . THR A 1 89 ? 4.558 -8.331 12.068 1.00 96.56 89 THR A N 1
ATOM 682 C CA . THR A 1 89 ? 5.163 -8.325 13.407 1.00 96.56 89 THR A CA 1
ATOM 683 C C . THR A 1 89 ? 4.794 -7.051 14.158 1.00 96.56 89 THR A C 1
ATOM 685 O O . THR A 1 89 ? 4.362 -7.156 15.301 1.00 96.56 89 THR A O 1
ATOM 688 N N . ALA A 1 90 ? 4.844 -5.879 13.516 1.00 94.25 90 ALA A N 1
ATOM 689 C CA . ALA A 1 90 ? 4.423 -4.607 14.105 1.00 94.25 90 ALA A CA 1
ATOM 690 C C . ALA A 1 90 ? 2.930 -4.587 14.463 1.00 94.25 90 ALA A C 1
ATOM 692 O O . ALA A 1 90 ? 2.558 -4.143 15.547 1.00 94.25 90 ALA A O 1
ATOM 693 N N . ALA A 1 91 ? 2.062 -5.098 13.587 1.00 93.00 91 ALA A N 1
ATOM 694 C CA . ALA A 1 91 ? 0.635 -5.204 13.882 1.00 93.00 91 ALA A CA 1
ATOM 695 C C . ALA A 1 91 ? 0.371 -6.152 15.063 1.00 93.00 91 ALA A C 1
ATOM 697 O O . ALA A 1 91 ? -0.445 -5.851 15.933 1.00 93.00 91 ALA A O 1
ATOM 698 N N . SER A 1 92 ? 1.088 -7.277 15.119 1.00 93.62 92 SER A N 1
ATOM 699 C CA . SER A 1 92 ? 0.949 -8.273 16.184 1.00 93.62 92 SER A CA 1
ATOM 700 C C . SER A 1 92 ? 1.453 -7.750 17.529 1.00 93.62 92 SER A C 1
ATOM 702 O O . SER A 1 92 ? 0.789 -7.950 18.544 1.00 93.62 92 SER A O 1
ATOM 704 N N . THR A 1 93 ? 2.593 -7.049 17.555 1.00 94.44 93 THR A N 1
ATOM 705 C CA . THR A 1 93 ? 3.123 -6.435 18.781 1.00 94.44 93 THR A CA 1
ATOM 706 C C . THR A 1 93 ? 2.238 -5.293 19.254 1.00 94.44 93 THR A C 1
ATOM 708 O O . THR A 1 93 ? 1.930 -5.233 20.440 1.00 94.44 93 THR A O 1
ATOM 711 N N . LEU A 1 94 ? 1.755 -4.434 18.351 1.00 91.94 94 LEU A N 1
ATOM 712 C CA . LEU A 1 94 ? 0.812 -3.372 18.700 1.00 91.94 94 LEU A CA 1
ATOM 713 C C . LEU A 1 94 ? -0.471 -3.958 19.285 1.00 91.94 94 LEU A C 1
ATOM 715 O O . LEU A 1 94 ? -0.920 -3.495 20.327 1.00 91.94 94 LEU A O 1
ATOM 719 N N . LEU A 1 95 ? -1.031 -5.006 18.676 1.00 90.44 95 LEU A N 1
ATOM 720 C CA . LEU A 1 95 ? -2.219 -5.669 19.211 1.00 90.44 95 LEU A CA 1
ATOM 721 C C . LEU A 1 95 ? -1.958 -6.289 2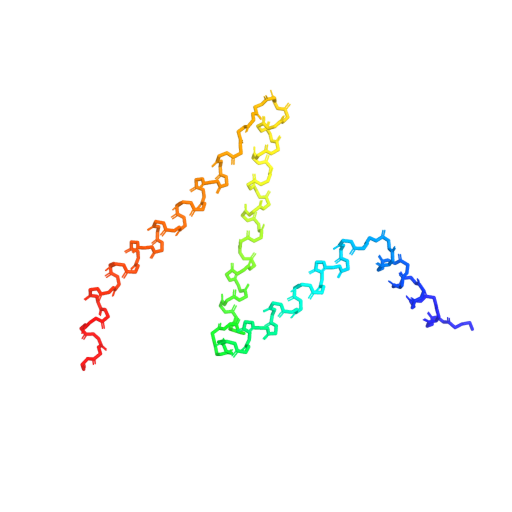0.590 1.00 90.44 95 LEU A C 1
ATOM 723 O O . LEU A 1 95 ? -2.813 -6.177 21.463 1.00 90.44 95 LEU A O 1
ATOM 727 N N . ALA A 1 96 ? -0.793 -6.907 20.803 1.00 90.12 96 ALA A N 1
ATOM 728 C CA . ALA A 1 96 ? -0.419 -7.471 22.099 1.00 90.12 96 ALA A CA 1
ATOM 729 C C . ALA A 1 96 ? -0.302 -6.390 23.186 1.00 90.12 96 ALA A C 1
ATOM 7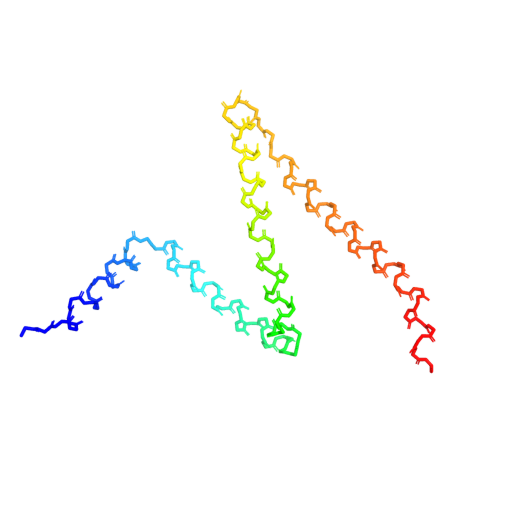31 O O . ALA A 1 96 ? -0.882 -6.546 24.252 1.00 90.12 96 ALA A O 1
ATOM 732 N N . LEU A 1 97 ? 0.368 -5.271 22.891 1.00 89.94 97 LEU A N 1
ATOM 733 C CA . LEU A 1 97 ? 0.549 -4.159 23.833 1.00 89.94 97 LEU A CA 1
ATOM 734 C C . LEU A 1 97 ? -0.759 -3.408 24.116 1.00 89.94 97 LEU A C 1
ATOM 736 O O . LEU A 1 97 ? -1.015 -2.977 25.234 1.00 89.94 97 LEU A O 1
ATOM 740 N N . VAL A 1 98 ? -1.603 -3.241 23.097 1.00 87.44 98 VAL A N 1
ATOM 741 C CA . VAL A 1 98 ? -2.892 -2.550 23.220 1.00 87.44 98 VAL A CA 1
ATOM 742 C C . VAL A 1 98 ? -3.920 -3.411 23.957 1.00 87.44 98 VAL A C 1
ATOM 744 O O . VAL A 1 98 ? -4.774 -2.865 24.653 1.00 87.44 98 VAL A O 1
ATOM 747 N N . LYS A 1 99 ? -3.834 -4.745 23.865 1.00 66.06 99 LYS A N 1
ATOM 748 C CA . LYS A 1 99 ? -4.711 -5.669 24.602 1.00 66.06 99 LYS A CA 1
ATOM 749 C C . LYS A 1 99 ? -4.615 -5.477 26.120 1.00 66.06 99 LYS A C 1
ATOM 751 O O . LYS A 1 99 ? -5.648 -5.552 26.782 1.00 66.06 99 LYS A O 1
ATOM 756 N N . ASP A 1 100 ? -3.432 -5.150 26.639 1.00 61.44 100 ASP A N 1
ATOM 757 C CA . ASP A 1 100 ? -3.228 -4.882 28.068 1.00 61.44 100 ASP A CA 1
ATOM 758 C C . ASP A 1 100 ? -3.935 -3.587 28.524 1.00 61.44 100 ASP A C 1
ATOM 760 O O . ASP A 1 100 ? -4.412 -3.511 29.651 1.00 61.44 100 ASP A O 1
ATOM 764 N N . GLY A 1 101 ? -4.092 -2.593 27.638 1.00 57.94 101 GLY A N 1
ATOM 765 C CA . GLY A 1 101 ? -4.817 -1.342 27.920 1.00 57.94 101 GLY A CA 1
ATOM 766 C C . GLY A 1 101 ? -6.316 -1.360 27.582 1.00 57.94 101 GLY A C 1
ATOM 767 O O . GLY A 1 101 ? -7.089 -0.605 28.165 1.00 57.94 101 GLY A O 1
ATOM 768 N N . TYR A 1 102 ? -6.758 -2.223 26.659 1.00 54.31 102 TYR A N 1
ATOM 769 C CA . TYR A 1 102 ? -8.179 -2.364 26.293 1.00 54.31 102 TYR A CA 1
ATOM 770 C C . TYR A 1 102 ? -9.002 -3.132 27.336 1.00 54.31 102 TYR A C 1
ATOM 772 O O . TYR A 1 102 ? -10.216 -2.950 27.385 1.00 54.31 102 TYR A O 1
ATOM 780 N N . SER A 1 103 ? -8.367 -3.966 28.169 1.00 49.62 103 SER A N 1
ATOM 781 C CA . SER A 1 103 ? -9.055 -4.690 29.249 1.00 49.62 103 SER A CA 1
ATOM 782 C C . SER A 1 103 ? -9.472 -3.780 30.415 1.00 49.62 103 SER A C 1
ATOM 784 O O . SER A 1 103 ? -10.448 -4.087 31.089 1.00 49.62 103 SER A O 1
ATOM 786 N N . GLU A 1 104 ? -8.770 -2.665 30.637 1.00 52.34 104 GLU A N 1
ATOM 787 C CA . GLU A 1 104 ? -9.020 -1.713 31.737 1.00 52.34 104 GLU A CA 1
ATOM 788 C C . GLU A 1 104 ? -9.984 -0.574 31.334 1.00 52.34 104 GLU A C 1
ATOM 790 O O . GLU A 1 104 ? -10.529 0.119 32.185 1.00 52.34 104 GLU A O 1
ATOM 795 N N . ALA A 1 105 ? -10.212 -0.363 30.031 1.00 50.91 105 ALA A N 1
ATOM 796 C CA . ALA A 1 105 ? -11.008 0.755 29.504 1.00 50.91 105 ALA A CA 1
ATOM 797 C C . ALA A 1 105 ? -12.466 0.391 29.140 1.00 50.91 105 ALA A C 1
ATOM 799 O O . ALA A 1 105 ? -13.189 1.234 28.607 1.00 50.91 105 ALA A O 1
ATOM 800 N N . GLN A 1 106 ? -12.896 -0.856 29.380 1.00 44.50 106 GLN A N 1
ATOM 801 C CA . GLN A 1 106 ? -14.272 -1.328 29.138 1.00 44.50 106 GLN A CA 1
ATOM 802 C C . GLN A 1 106 ? -15.045 -1.727 30.412 1.00 44.50 106 GLN A C 1
ATOM 804 O O . GLN A 1 106 ? -16.074 -2.395 30.303 1.00 44.50 106 GLN A O 1
ATOM 809 N N . THR A 1 107 ? -14.597 -1.305 31.598 1.00 40.06 107 THR A N 1
ATOM 810 C CA . THR A 1 107 ? -15.440 -1.271 32.812 1.00 40.06 107 THR A CA 1
ATOM 811 C C . THR A 1 107 ? -16.053 0.100 33.021 1.00 40.06 107 THR A C 1
ATOM 813 O O . THR A 1 107 ? -15.292 1.086 32.901 1.00 40.06 107 THR A O 1
#

Foldseek 3Di:
DDPVVVVVVVVVCVCVVDPVVVVVVVVVVVVLVVVCVVPVPPCPDPVNVVVVVVVVVVVVVLVVVVVVCVVVPHPDPCSVVVVVVVVVVVVVVCCVVVVVVVVVPPD

Radius of gyration: 21.36 Å; Cα contacts (8 Å, |Δi|>4): 20; chains: 1; bounding box: 44×30×69 Å